Protein AF-A0A820YIZ2-F1 (afdb_monomer_lite)

Foldseek 3Di:
DDDDPVVVLVVVVVVLVVQLQQADPQLAHDDPGPVPDPAHDLVRLLVVLLVLLVCVVVVVDDHDPVSNVSSLSCLVCVLVRLVPDPCSVVDAPLVSLQSNLSSLLSCVSNLDQCQVVLVVSCVVQPPVSYDPNSVVSSVSSNCSNPD

Radius of gyration: 16.11 Å; chains: 1; bounding box: 33×34×49 Å

InterPro domains:
  IPR008930 Terpenoid cyclases/protein prenyltransferase alpha-alpha toroid [SSF48239] (12-108)
  IPR051802 Alpha-2-macroglobulin-like [PTHR40094] (4-139)

Secondary structure (DSSP, 8-state):
-PPPHHHHHHHHHHHHHHHHHH--TTS---SS-TTTSSS--HHHHHHHHHHHHHHHHHTSS---HHHHHHHHHHHHTHHHHHHTSTTGGGS-HHHHHHHHHHHHHHHHHTT---HHHHHHHHHHHHHHH--HHHHHHHHHHHHTT--

Organism: NCBI:txid392030

pLDDT: mean 93.32, std 8.99, range [37.97, 98.81]

Sequence (147 aa):
ELPDISISKTKLESDINILKGRQYPNGGFGYWSNRNDSHADPYMSVHVAHCLVVLVNKKVFDVDENMLNNALKYLENIESEINKLPYSEHWSESTRFSLMSYALYVRAKHLETVADEASQLFQRSGFDKLSLEAIGWLLVALSNGTI

Structure (mmCIF, N/CA/C/O backbone):
data_AF-A0A820YIZ2-F1
#
_entry.id   AF-A0A820YIZ2-F1
#
loop_
_atom_site.group_PDB
_atom_site.id
_atom_site.type_symbol
_atom_site.label_atom_id
_atom_site.label_alt_id
_atom_site.label_comp_id
_atom_site.label_asym_id
_atom_site.label_entity_id
_atom_site.label_seq_id
_atom_site.pdbx_PDB_ins_code
_atom_site.Cartn_x
_atom_site.Cartn_y
_atom_site.Cartn_z
_atom_site.occupancy
_atom_site.B_iso_or_equiv
_atom_site.auth_seq_id
_atom_site.auth_comp_id
_atom_site.auth_asym_id
_atom_site.auth_atom_id
_atom_site.pdbx_PDB_model_num
ATOM 1 N N . GLU A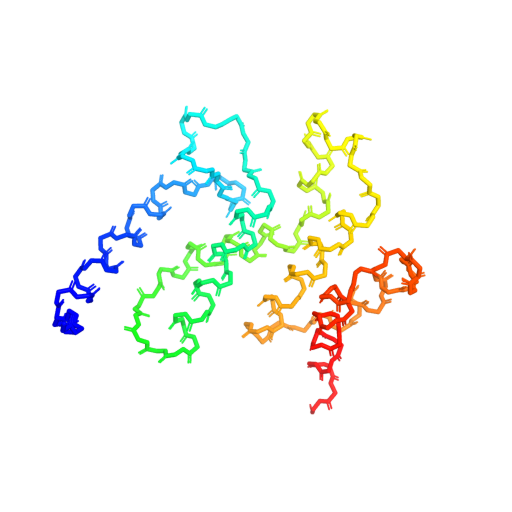 1 1 ? 6.406 -14.111 29.718 1.00 67.56 1 GLU A N 1
ATOM 2 C CA . GLU A 1 1 ? 4.930 -14.154 29.650 1.00 67.56 1 GLU A CA 1
ATOM 3 C C . GLU A 1 1 ? 4.474 -13.226 28.534 1.00 67.56 1 GLU A C 1
ATOM 5 O O . GLU A 1 1 ? 5.158 -12.236 28.287 1.00 67.56 1 GLU A O 1
ATOM 10 N N . LEU A 1 2 ? 3.408 -13.571 27.807 1.00 69.75 2 LEU A N 1
ATOM 11 C CA . LEU A 1 2 ? 2.819 -12.660 26.820 1.00 69.75 2 LEU A CA 1
ATOM 12 C C . LEU A 1 2 ? 2.088 -11.524 27.561 1.00 69.75 2 LEU A C 1
ATOM 14 O O . LEU A 1 2 ? 1.531 -11.785 28.628 1.00 69.75 2 LEU A O 1
ATOM 18 N N . PRO A 1 3 ? 2.102 -10.284 27.041 1.00 76.19 3 PRO A N 1
ATOM 19 C CA . PRO A 1 3 ? 1.414 -9.166 27.677 1.00 76.19 3 PRO A CA 1
ATOM 20 C C . PRO A 1 3 ? -0.097 -9.408 27.762 1.00 76.19 3 PRO A C 1
ATOM 22 O O . PRO A 1 3 ? -0.675 -10.115 26.934 1.00 76.19 3 PRO A O 1
ATOM 25 N N . ASP A 1 4 ? -0.733 -8.795 28.761 1.00 88.00 4 ASP A N 1
ATOM 26 C CA . ASP A 1 4 ? -2.184 -8.840 28.917 1.00 88.00 4 ASP A CA 1
ATOM 27 C C . ASP A 1 4 ? -2.895 -8.210 27.706 1.00 88.00 4 ASP A C 1
ATOM 29 O O . ASP A 1 4 ? -2.497 -7.159 27.192 1.00 88.00 4 ASP A O 1
ATOM 33 N N . ILE A 1 5 ? -3.985 -8.847 27.274 1.00 85.25 5 ILE A N 1
ATOM 34 C CA . ILE A 1 5 ? -4.751 -8.470 26.082 1.00 85.25 5 ILE A CA 1
ATOM 35 C C . ILE A 1 5 ? -5.296 -7.045 26.216 1.00 85.25 5 ILE A C 1
ATOM 37 O O . ILE A 1 5 ? -5.348 -6.321 25.220 1.00 85.25 5 ILE A O 1
ATOM 41 N N . SER A 1 6 ? -5.689 -6.624 27.425 1.00 83.38 6 SER A N 1
ATOM 42 C CA . SER A 1 6 ? -6.210 -5.270 27.642 1.00 83.38 6 SER A CA 1
ATOM 43 C C . SER A 1 6 ? -5.136 -4.205 27.385 1.00 83.38 6 SER A C 1
ATOM 45 O O . SER A 1 6 ? -5.372 -3.260 26.633 1.00 83.38 6 SER A O 1
ATOM 47 N N . ILE A 1 7 ? -3.918 -4.431 27.888 1.00 86.56 7 ILE A N 1
ATOM 48 C CA . ILE A 1 7 ? -2.758 -3.554 27.683 1.00 86.56 7 ILE A CA 1
ATOM 49 C C . ILE A 1 7 ? -2.396 -3.484 26.196 1.00 86.56 7 ILE A C 1
ATOM 51 O O . ILE A 1 7 ? -2.151 -2.397 25.667 1.00 86.56 7 ILE A O 1
ATOM 55 N N . SER A 1 8 ? -2.397 -4.622 25.493 1.00 86.88 8 SER A N 1
ATOM 56 C CA . SER A 1 8 ? -2.134 -4.652 24.049 1.00 86.88 8 SER A CA 1
ATOM 57 C C . SER A 1 8 ? -3.177 -3.876 23.241 1.00 86.88 8 SER A C 1
ATOM 59 O O . SER A 1 8 ? -2.801 -3.172 22.304 1.00 86.88 8 SER A O 1
ATOM 61 N N . LYS A 1 9 ? -4.464 -3.945 23.610 1.00 87.62 9 LYS A N 1
ATOM 62 C CA . LYS A 1 9 ? -5.532 -3.178 22.945 1.00 87.62 9 LYS A CA 1
ATOM 63 C C . LYS A 1 9 ? -5.373 -1.672 23.147 1.00 87.62 9 LYS A C 1
ATOM 65 O O . LYS A 1 9 ? -5.382 -0.936 22.167 1.00 87.62 9 LYS A O 1
ATOM 70 N N . THR A 1 10 ? -5.135 -1.220 24.377 1.00 90.62 10 THR A N 1
ATOM 71 C CA . THR A 1 10 ? -4.901 0.207 24.660 1.00 90.62 10 THR A CA 1
ATOM 72 C C . THR A 1 10 ? -3.659 0.732 23.940 1.00 90.62 10 THR A C 1
ATOM 74 O O . THR A 1 10 ? -3.645 1.858 23.439 1.00 90.62 10 THR A O 1
ATOM 77 N N . LYS A 1 11 ? -2.601 -0.083 23.842 1.00 91.94 11 LYS A N 1
ATOM 78 C CA . LYS A 1 11 ? -1.406 0.307 23.090 1.00 91.94 11 LYS A CA 1
ATOM 79 C C . LYS A 1 11 ? -1.696 0.432 21.594 1.00 91.94 11 LYS A C 1
ATOM 81 O O . LYS A 1 11 ? -1.279 1.418 20.992 1.00 91.94 11 LYS A O 1
ATOM 86 N N . LEU A 1 12 ? -2.442 -0.516 21.026 1.00 91.81 12 LEU A N 1
ATOM 87 C CA . LEU A 1 12 ? -2.875 -0.475 19.629 1.00 91.81 12 LEU A CA 1
ATOM 88 C C . LEU A 1 12 ? -3.719 0.774 19.334 1.00 91.81 12 LEU A C 1
ATOM 90 O O . LEU A 1 12 ? -3.453 1.463 18.355 1.00 91.81 12 LEU A O 1
ATOM 94 N N . GLU A 1 13 ? -4.675 1.110 20.204 1.00 92.00 13 GLU A N 1
ATOM 95 C CA . GLU A 1 13 ? -5.479 2.340 20.119 1.00 92.00 13 GLU A CA 1
ATOM 96 C C . GLU A 1 13 ? -4.606 3.595 20.069 1.00 92.00 13 GLU A C 1
ATOM 98 O O . GLU A 1 13 ? -4.789 4.472 19.221 1.00 92.00 13 GLU A O 1
ATOM 103 N N . SER A 1 14 ? -3.631 3.684 20.974 1.00 93.88 14 SER A N 1
ATOM 104 C CA . SER A 1 14 ? -2.694 4.804 21.015 1.00 93.88 14 SER A CA 1
ATOM 105 C C . SER A 1 14 ? -1.853 4.888 19.738 1.00 93.88 14 SER A C 1
ATOM 107 O O . SER A 1 14 ? -1.719 5.970 19.166 1.00 93.88 14 SER A O 1
ATOM 109 N N . ASP A 1 15 ? -1.342 3.756 19.254 1.00 94.00 15 ASP A N 1
ATOM 110 C CA . ASP A 1 15 ? -0.481 3.704 18.072 1.00 94.00 15 ASP A CA 1
ATOM 111 C C . ASP A 1 15 ? -1.234 4.037 16.784 1.00 94.00 15 ASP A C 1
ATOM 113 O O . ASP A 1 15 ? -0.712 4.776 15.949 1.00 94.00 15 ASP A O 1
ATOM 117 N N . ILE A 1 16 ? -2.481 3.580 16.641 1.00 93.88 16 ILE A N 1
ATOM 118 C CA . ILE A 1 16 ? -3.327 3.931 15.495 1.00 93.88 16 ILE A CA 1
ATOM 119 C C . ILE A 1 16 ? -3.670 5.423 15.496 1.00 93.88 16 ILE A C 1
ATOM 121 O O . ILE A 1 16 ? -3.607 6.064 14.447 1.00 93.88 16 ILE A O 1
ATOM 125 N N . ASN A 1 17 ? -3.947 6.016 16.659 1.00 93.31 17 ASN A N 1
ATOM 126 C CA . ASN A 1 17 ? -4.176 7.459 16.756 1.00 93.31 17 ASN A CA 1
ATOM 127 C C . ASN A 1 17 ? -2.925 8.274 16.386 1.00 93.31 17 ASN A C 1
ATOM 129 O O . ASN A 1 17 ? -3.024 9.291 15.695 1.00 93.31 17 ASN A O 1
ATOM 133 N N . ILE A 1 18 ? -1.737 7.814 16.792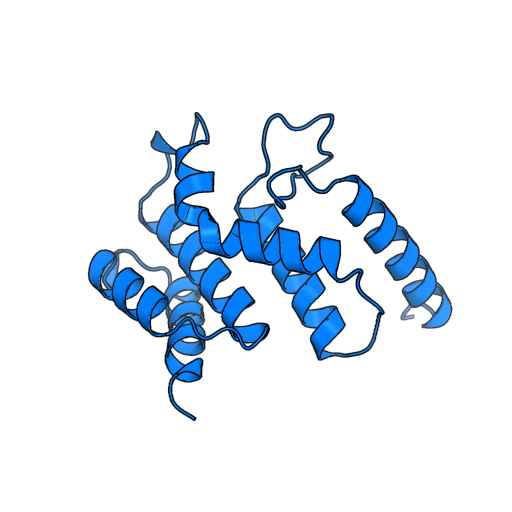 1.00 93.31 18 ILE A N 1
ATOM 134 C CA . ILE A 1 18 ? -0.464 8.425 16.388 1.00 93.31 18 ILE A CA 1
ATOM 135 C C . ILE A 1 18 ? -0.261 8.294 14.874 1.00 93.31 18 ILE A C 1
ATOM 137 O O . ILE A 1 18 ? 0.100 9.277 14.225 1.00 93.31 18 ILE A O 1
ATOM 141 N N . LEU A 1 19 ? -0.506 7.110 14.305 1.00 94.12 19 LEU A N 1
ATOM 142 C CA . LEU A 1 19 ? -0.402 6.860 12.866 1.00 94.12 19 LEU A CA 1
ATOM 143 C C . LEU A 1 19 ? -1.333 7.774 12.071 1.00 94.12 19 LEU A C 1
ATOM 145 O O . LEU A 1 19 ? -0.876 8.416 11.128 1.00 94.12 19 LEU A O 1
ATOM 149 N N . LYS A 1 20 ? -2.591 7.927 12.498 1.00 95.00 20 LYS A N 1
ATOM 150 C CA . LYS A 1 20 ? -3.552 8.842 11.868 1.00 95.00 20 LYS A CA 1
ATOM 151 C C . LYS A 1 20 ? -3.013 10.272 11.789 1.00 95.00 20 LYS A C 1
ATOM 153 O O . LYS A 1 20 ? -3.101 10.907 10.744 1.00 95.00 20 LYS A O 1
ATOM 158 N N . GLY A 1 21 ? -2.382 10.761 12.858 1.00 94.12 21 GLY A N 1
ATOM 159 C CA . GLY A 1 21 ? -1.752 12.087 12.879 1.00 94.12 21 GLY A CA 1
ATOM 160 C C . GLY A 1 21 ? -0.511 12.232 11.984 1.00 94.12 21 GLY A C 1
ATOM 161 O O . GLY A 1 21 ? -0.080 13.354 11.715 1.00 94.12 21 GLY A O 1
ATOM 162 N N . ARG A 1 22 ? 0.072 11.119 11.524 1.00 95.31 22 ARG A N 1
ATOM 163 C CA . ARG A 1 22 ? 1.268 11.080 10.666 1.00 95.31 22 ARG A CA 1
ATOM 164 C C . ARG A 1 22 ? 0.954 10.881 9.185 1.00 95.31 22 ARG A C 1
ATOM 166 O O . ARG A 1 22 ? 1.880 10.994 8.383 1.00 95.31 22 ARG A O 1
ATOM 173 N N . GLN A 1 23 ? -0.298 10.601 8.824 1.00 97.19 23 GLN A N 1
ATOM 174 C CA . GLN A 1 23 ? -0.690 10.443 7.427 1.00 97.19 23 GLN A CA 1
ATOM 175 C C . GLN A 1 23 ? -0.457 11.751 6.656 1.00 97.19 23 GLN A C 1
ATOM 177 O O . GLN A 1 23 ? -0.717 12.853 7.151 1.00 97.19 23 GLN A O 1
ATOM 182 N N . TYR A 1 24 ? 0.077 11.633 5.447 1.00 97.12 24 TYR A N 1
ATOM 183 C CA . TYR A 1 24 ? 0.266 12.760 4.543 1.00 97.12 24 TYR A CA 1
ATOM 184 C C . TYR A 1 24 ? -1.041 13.138 3.838 1.00 97.12 24 TYR A C 1
ATOM 186 O O . TYR A 1 24 ? -1.921 12.291 3.688 1.00 97.12 24 TYR A O 1
ATOM 194 N N . PRO A 1 25 ? -1.165 14.373 3.314 1.00 95.31 25 PRO A N 1
ATOM 195 C CA . PRO A 1 25 ? -2.342 14.780 2.542 1.00 95.31 25 PRO A CA 1
ATOM 196 C C . PRO A 1 25 ? -2.632 13.912 1.307 1.00 95.31 25 PRO A C 1
ATOM 198 O O . PRO A 1 25 ? -3.783 13.795 0.908 1.00 95.31 25 PRO A O 1
ATOM 201 N N . ASN A 1 26 ? -1.610 13.290 0.707 1.00 96.00 26 ASN A N 1
ATOM 202 C CA . ASN A 1 26 ? -1.770 12.341 -0.403 1.00 96.00 26 ASN A CA 1
ATOM 203 C C . ASN A 1 26 ? -2.128 10.912 0.060 1.00 96.00 26 ASN A C 1
ATOM 205 O O . ASN A 1 26 ? -2.198 10.015 -0.773 1.00 96.00 26 ASN A O 1
ATOM 209 N N . GLY A 1 27 ? -2.314 10.688 1.365 1.00 97.69 27 GLY A N 1
ATOM 210 C CA . GLY A 1 27 ? -2.694 9.405 1.962 1.00 97.69 27 GLY A CA 1
ATOM 211 C C . GLY A 1 27 ? -1.537 8.495 2.380 1.00 97.69 27 GLY A C 1
ATOM 212 O O . GLY A 1 27 ? -1.774 7.508 3.078 1.00 97.69 27 GLY A O 1
ATOM 213 N N . GLY A 1 28 ? -0.299 8.830 2.006 1.00 97.69 28 GLY A N 1
ATOM 214 C CA . GLY A 1 28 ? 0.888 8.035 2.325 1.00 97.69 28 GLY A CA 1
ATOM 215 C C . GLY A 1 28 ? 1.408 8.222 3.755 1.00 97.69 28 GLY A C 1
ATOM 216 O O . GLY A 1 28 ? 0.903 9.036 4.532 1.00 97.69 28 GLY A O 1
ATOM 217 N N . PHE A 1 29 ? 2.461 7.477 4.092 1.00 97.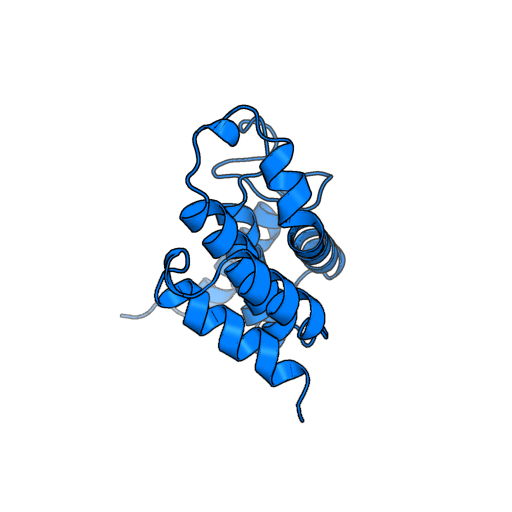81 29 PHE A N 1
ATOM 218 C CA . PHE A 1 29 ? 3.136 7.481 5.392 1.00 97.81 29 PHE A CA 1
ATOM 219 C C . PHE A 1 29 ? 4.658 7.556 5.223 1.00 97.81 29 PHE A C 1
ATOM 221 O O . PHE A 1 29 ? 5.209 7.054 4.248 1.00 97.81 29 PHE A O 1
ATOM 228 N N . GLY A 1 30 ? 5.336 8.188 6.182 1.00 95.44 30 GLY A N 1
ATOM 229 C CA . GLY A 1 30 ? 6.801 8.249 6.278 1.00 95.44 30 GLY A CA 1
ATOM 230 C C . GLY A 1 30 ? 7.331 7.424 7.454 1.00 95.44 30 GLY A C 1
ATOM 231 O O . GLY A 1 30 ? 6.559 6.776 8.163 1.00 95.44 30 GLY A O 1
ATOM 232 N N . TYR A 1 31 ? 8.642 7.471 7.692 1.00 92.69 31 TYR A N 1
ATOM 233 C CA . TYR A 1 31 ? 9.284 6.744 8.796 1.00 92.69 31 TYR A CA 1
ATOM 234 C C . TYR A 1 31 ? 9.020 7.393 10.161 1.00 92.69 31 TYR A C 1
ATOM 236 O O . TYR A 1 31 ? 8.841 6.697 11.163 1.00 92.69 31 TYR A O 1
ATOM 244 N N . TRP A 1 32 ? 8.973 8.725 10.214 1.00 89.25 32 TRP A N 1
ATOM 245 C CA . TRP A 1 32 ? 8.888 9.482 11.459 1.00 89.25 32 TRP A CA 1
ATOM 246 C C . TRP A 1 32 ? 7.589 10.269 11.554 1.00 89.25 32 TRP A C 1
ATOM 248 O O . TRP A 1 32 ? 6.770 10.003 12.434 1.00 89.25 32 TRP A O 1
ATOM 258 N N . SER A 1 33 ? 7.397 11.260 10.682 1.00 85.44 33 SER A N 1
ATOM 259 C CA . SER A 1 33 ? 6.170 12.062 10.638 1.00 85.44 33 SER A CA 1
ATOM 260 C C . SER A 1 33 ? 6.113 12.937 9.393 1.00 85.44 33 SER A C 1
ATOM 262 O O . SER A 1 33 ? 7.147 13.374 8.890 1.00 85.44 33 SER A O 1
ATOM 264 N N . ASN A 1 34 ? 4.896 13.332 9.016 1.00 81.50 34 ASN A N 1
ATOM 265 C CA . ASN A 1 34 ? 4.627 14.326 7.973 1.00 81.50 34 ASN A CA 1
ATOM 266 C C . ASN A 1 34 ? 5.200 15.736 8.228 1.00 81.50 34 ASN A C 1
ATOM 268 O O . ASN A 1 34 ? 5.047 16.613 7.382 1.00 81.50 34 ASN A O 1
ATOM 272 N N . ARG A 1 35 ? 5.854 15.968 9.376 1.00 80.06 35 ARG A N 1
ATOM 273 C CA . ARG A 1 35 ? 6.560 17.217 9.703 1.00 80.06 35 ARG A CA 1
ATOM 274 C C . ARG A 1 35 ? 8.072 17.125 9.516 1.00 80.06 35 ARG A C 1
ATOM 276 O O . ARG A 1 35 ? 8.710 18.154 9.323 1.00 80.06 35 ARG A O 1
ATOM 283 N N . ASN A 1 36 ? 8.632 15.919 9.617 1.00 79.81 36 ASN A N 1
ATOM 284 C CA . ASN A 1 36 ? 10.080 15.693 9.605 1.00 79.81 36 ASN A CA 1
ATOM 285 C C . ASN A 1 36 ? 10.547 15.100 8.277 1.00 79.81 36 ASN A C 1
ATOM 287 O O . ASN A 1 36 ? 11.647 15.396 7.821 1.00 79.81 36 ASN A O 1
ATOM 291 N N . ASP A 1 37 ? 9.712 14.263 7.673 1.00 85.56 37 ASP A N 1
ATOM 292 C CA . ASP A 1 37 ? 10.000 13.602 6.413 1.00 85.56 37 ASP A CA 1
ATOM 293 C C . ASP A 1 37 ? 9.493 14.478 5.256 1.00 85.56 37 ASP A C 1
ATOM 295 O O . ASP A 1 37 ? 8.359 14.967 5.271 1.00 85.56 37 ASP A O 1
ATOM 299 N N . SER A 1 38 ? 10.320 14.674 4.227 1.00 85.00 38 SER A N 1
ATOM 300 C CA . SER A 1 38 ? 9.966 15.537 3.088 1.00 85.00 38 SER A CA 1
ATOM 301 C C . SER A 1 38 ? 8.835 14.965 2.227 1.00 85.00 38 SER A C 1
ATOM 303 O O . SER A 1 38 ? 8.094 15.725 1.607 1.00 85.00 38 SER A O 1
ATOM 305 N N . HIS A 1 39 ? 8.687 13.638 2.194 1.00 93.06 39 HIS A N 1
ATOM 306 C CA . HIS A 1 39 ? 7.711 12.926 1.369 1.00 93.06 39 HIS A CA 1
ATOM 307 C C . HIS A 1 39 ? 7.232 11.653 2.073 1.00 93.06 39 HIS A C 1
ATOM 309 O O . HIS A 1 39 ? 7.956 11.088 2.893 1.00 93.06 39 HIS A O 1
ATOM 315 N N . ALA A 1 40 ? 6.043 11.173 1.703 1.00 96.00 40 ALA A N 1
ATOM 316 C CA . ALA A 1 40 ? 5.625 9.819 2.043 1.00 96.00 40 ALA A CA 1
ATOM 317 C C . ALA A 1 40 ? 6.569 8.796 1.390 1.00 96.00 40 ALA A C 1
ATOM 319 O O . ALA A 1 40 ? 6.897 8.917 0.208 1.00 96.00 40 ALA A O 1
ATOM 320 N N . ASP A 1 41 ? 6.978 7.789 2.155 1.00 96.75 41 ASP A N 1
ATOM 321 C CA . ASP A 1 41 ? 7.796 6.685 1.669 1.00 96.75 41 ASP A CA 1
ATOM 322 C C . ASP A 1 41 ? 6.873 5.576 1.120 1.00 96.75 41 ASP A C 1
ATOM 324 O O . ASP A 1 41 ? 5.962 5.130 1.829 1.00 96.75 41 ASP A O 1
ATOM 328 N N . PRO A 1 42 ? 7.058 5.117 -0.131 1.00 97.62 42 PRO A N 1
ATOM 329 C CA . PRO A 1 42 ? 6.180 4.119 -0.735 1.00 97.62 42 PRO A CA 1
ATOM 330 C C . PRO A 1 42 ? 6.149 2.796 0.029 1.00 97.62 42 PRO A C 1
ATOM 332 O O . PRO A 1 42 ? 5.083 2.199 0.173 1.00 97.62 42 PRO A O 1
ATOM 335 N N . TYR A 1 43 ? 7.290 2.343 0.554 1.00 97.06 43 TYR A N 1
ATOM 336 C CA . TYR A 1 43 ? 7.356 1.087 1.295 1.00 97.06 43 TYR A CA 1
ATOM 337 C C . TYR A 1 43 ? 6.606 1.201 2.628 1.00 97.06 43 TYR A C 1
ATOM 339 O O . TYR A 1 43 ? 5.775 0.343 2.936 1.00 97.06 43 TYR A O 1
ATOM 347 N N . MET A 1 44 ? 6.813 2.288 3.378 1.00 97.38 44 MET A N 1
ATOM 348 C CA . MET A 1 44 ? 6.040 2.568 4.594 1.00 97.38 44 MET A CA 1
ATOM 349 C C . MET A 1 44 ? 4.555 2.719 4.329 1.00 97.38 44 MET A C 1
ATOM 351 O O . MET A 1 44 ? 3.749 2.162 5.070 1.00 97.38 44 MET A O 1
ATOM 355 N N . SER A 1 45 ? 4.181 3.393 3.249 1.00 98.38 45 SER A N 1
ATOM 356 C CA . SER A 1 45 ? 2.778 3.578 2.889 1.00 98.38 45 SER A CA 1
ATOM 357 C C . SER A 1 45 ? 2.078 2.243 2.619 1.00 98.38 45 SER A C 1
ATOM 359 O O . SER A 1 45 ? 1.020 1.982 3.192 1.00 98.38 45 SER A O 1
ATOM 361 N N . VAL A 1 46 ? 2.693 1.355 1.825 1.00 98.56 46 VAL A N 1
ATOM 362 C CA . VAL A 1 46 ? 2.147 0.012 1.556 1.00 98.56 46 VAL A CA 1
ATOM 363 C C . VAL A 1 46 ? 2.101 -0.832 2.825 1.00 98.56 46 VAL A C 1
ATOM 365 O O . VAL A 1 46 ? 1.102 -1.503 3.086 1.00 98.56 46 VAL A O 1
ATOM 368 N N . HIS A 1 47 ? 3.152 -0.783 3.645 1.00 98.12 47 HIS A N 1
ATOM 369 C CA . HIS A 1 47 ? 3.221 -1.571 4.871 1.00 98.12 47 HIS A CA 1
ATOM 370 C C . HIS A 1 47 ? 2.162 -1.141 5.898 1.00 98.12 47 HIS A C 1
ATOM 372 O O . HIS A 1 47 ? 1.466 -1.989 6.455 1.00 98.12 47 HIS A O 1
ATOM 378 N N . VAL A 1 48 ? 1.987 0.167 6.113 1.00 98.06 48 VAL A N 1
ATOM 379 C CA . VAL A 1 48 ? 0.946 0.697 7.005 1.00 98.06 48 VAL A CA 1
ATOM 380 C C . VAL A 1 48 ? -0.440 0.334 6.479 1.00 98.06 48 VAL A C 1
ATOM 382 O O . VAL A 1 48 ? -1.245 -0.202 7.238 1.00 98.06 48 VAL A O 1
ATOM 385 N N . ALA A 1 49 ? -0.706 0.537 5.185 1.00 98.56 49 ALA A N 1
ATOM 386 C CA . ALA A 1 49 ? -1.979 0.157 4.575 1.00 98.56 49 ALA A CA 1
ATOM 387 C C . ALA A 1 49 ? -2.285 -1.340 4.759 1.00 98.56 49 ALA A C 1
ATOM 389 O O . ALA A 1 49 ? -3.400 -1.696 5.141 1.00 98.56 49 ALA A O 1
ATOM 390 N N . HIS A 1 50 ? -1.293 -2.221 4.583 1.00 98.50 50 HIS A N 1
ATOM 391 C CA . HIS A 1 50 ? -1.460 -3.654 4.829 1.00 98.50 50 HIS A CA 1
ATOM 392 C C . HIS A 1 50 ? -1.881 -3.938 6.276 1.00 98.50 50 HIS A C 1
ATOM 394 O O . HIS A 1 50 ? -2.835 -4.683 6.504 1.00 98.50 50 HIS A O 1
ATOM 400 N N . CYS A 1 51 ? -1.219 -3.318 7.256 1.00 97.31 51 CYS A N 1
ATOM 401 C CA . CYS A 1 51 ? -1.583 -3.458 8.665 1.00 97.31 51 CYS A CA 1
ATOM 402 C C . CYS A 1 51 ? -3.025 -3.000 8.933 1.00 97.31 51 CYS A C 1
ATOM 404 O O . CYS A 1 51 ? -3.771 -3.716 9.600 1.00 97.31 51 CYS A O 1
ATOM 406 N N . LEU A 1 52 ? -3.447 -1.859 8.375 1.00 97.56 52 LEU A N 1
ATOM 407 C CA . LEU A 1 52 ? -4.822 -1.361 8.511 1.00 97.56 52 LEU A CA 1
ATOM 408 C C . LEU A 1 52 ? -5.846 -2.342 7.918 1.00 97.56 52 LEU A C 1
ATOM 410 O O . LEU A 1 52 ? -6.831 -2.678 8.576 1.00 97.56 52 LEU A O 1
ATOM 414 N N . VAL A 1 53 ? -5.580 -2.874 6.722 1.00 97.62 53 VAL A N 1
ATOM 415 C CA . VAL A 1 53 ? -6.430 -3.888 6.073 1.00 97.62 53 VAL A CA 1
ATOM 416 C C . VAL A 1 53 ? -6.519 -5.164 6.914 1.00 97.62 53 VAL A C 1
ATOM 418 O O . VAL A 1 53 ? -7.595 -5.751 7.043 1.00 97.62 53 VAL A O 1
ATOM 421 N N . VAL A 1 54 ? -5.418 -5.603 7.531 1.00 96.38 54 VAL A N 1
ATOM 422 C CA . VAL A 1 54 ? -5.428 -6.757 8.444 1.00 96.38 54 VAL A CA 1
ATOM 423 C C . VAL A 1 54 ? -6.311 -6.490 9.663 1.00 96.38 54 VAL A C 1
ATOM 425 O O . VAL A 1 54 ? -7.102 -7.363 10.022 1.00 96.38 54 VAL A O 1
ATOM 428 N N . LEU A 1 55 ? -6.220 -5.308 10.279 1.00 94.88 55 LEU A N 1
ATOM 429 C CA . LEU A 1 55 ? -7.040 -4.946 11.440 1.00 94.88 55 LEU A CA 1
ATOM 430 C C . LEU A 1 55 ? -8.539 -4.971 11.113 1.00 94.88 55 LEU A C 1
ATOM 432 O O . LEU A 1 55 ? -9.303 -5.604 11.849 1.00 94.88 55 LEU A O 1
ATOM 436 N N . VAL A 1 56 ? -8.932 -4.380 9.979 1.00 95.12 56 VAL A N 1
ATOM 437 C CA . VAL A 1 56 ? -10.320 -4.399 9.485 1.00 95.12 56 VAL A CA 1
ATOM 438 C C . VAL A 1 56 ? -10.791 -5.828 9.224 1.00 95.12 56 VAL A C 1
ATOM 440 O O . VAL A 1 56 ? -11.817 -6.255 9.754 1.00 95.12 56 VAL A O 1
ATOM 443 N N . ASN A 1 57 ? -10.010 -6.617 8.485 1.00 93.94 57 ASN A N 1
ATOM 444 C CA . ASN A 1 57 ? -10.374 -7.993 8.141 1.00 93.94 57 ASN A CA 1
ATOM 445 C C . ASN A 1 57 ? -10.507 -8.903 9.367 1.00 93.94 57 ASN A C 1
ATOM 447 O O . ASN A 1 57 ? -11.322 -9.827 9.381 1.00 93.94 57 ASN A O 1
ATOM 451 N N . LYS A 1 58 ? -9.698 -8.665 10.403 1.00 93.19 58 LYS A N 1
ATOM 452 C CA . LYS A 1 58 ? -9.758 -9.421 11.656 1.00 93.19 58 LYS A CA 1
ATOM 453 C C . LYS A 1 58 ? -10.857 -8.929 12.597 1.00 93.19 58 LYS A C 1
ATOM 455 O O . LYS A 1 58 ? -11.159 -9.647 13.546 1.00 93.19 58 LYS A O 1
ATOM 460 N N . LYS A 1 59 ? -11.462 -7.762 12.340 1.00 90.56 59 LYS A N 1
ATOM 461 C CA . LYS A 1 59 ? -12.496 -7.141 13.190 1.00 90.56 59 LYS A CA 1
ATOM 462 C C . LYS A 1 59 ? -12.049 -7.003 14.651 1.00 90.56 59 LYS A C 1
ATOM 464 O O . LYS A 1 59 ? -12.838 -7.168 15.577 1.00 90.56 59 LYS A O 1
ATOM 469 N N . VAL A 1 60 ? -10.753 -6.764 14.854 1.00 84.56 60 VAL A N 1
ATOM 470 C CA . VAL A 1 60 ? -10.130 -6.656 16.187 1.00 84.56 60 VAL A CA 1
ATOM 471 C C . VAL A 1 60 ? -10.008 -5.213 16.663 1.00 84.56 60 VAL A C 1
ATOM 473 O O . VAL A 1 60 ? -9.764 -4.990 17.848 1.00 84.56 60 VAL A O 1
ATOM 476 N N . PHE A 1 61 ? -10.153 -4.256 15.746 1.00 87.00 61 PHE A N 1
ATOM 477 C CA . PHE A 1 61 ? -10.006 -2.833 15.996 1.00 87.00 61 PHE A CA 1
ATOM 478 C C . PHE A 1 61 ? -10.877 -2.025 15.029 1.00 87.00 61 PHE A C 1
ATOM 480 O O . PHE A 1 61 ? -10.995 -2.407 13.864 1.00 87.00 61 PHE A O 1
ATOM 487 N N . ASP A 1 62 ? -11.458 -0.925 15.509 1.00 89.75 62 ASP A N 1
ATOM 488 C CA . ASP A 1 62 ? -12.231 0.004 14.683 1.00 89.75 62 ASP A CA 1
ATOM 489 C C . ASP A 1 62 ? -11.279 1.007 14.022 1.00 89.75 62 ASP A C 1
ATOM 491 O O . ASP A 1 62 ? -10.790 1.952 14.644 1.00 89.75 62 ASP A O 1
ATOM 495 N N . VAL A 1 63 ? -10.911 0.724 12.774 1.00 93.69 63 VAL A N 1
ATOM 496 C CA . VAL A 1 63 ? -9.997 1.569 12.004 1.00 93.69 63 VAL A CA 1
ATOM 497 C C . VAL A 1 63 ? -10.784 2.732 11.415 1.00 93.69 63 VAL A C 1
ATOM 499 O O . VAL A 1 63 ? -11.798 2.524 10.761 1.00 93.69 63 VAL A O 1
ATOM 502 N N . ASP A 1 64 ? -10.269 3.949 11.580 1.00 96.12 64 ASP A N 1
ATOM 503 C CA . ASP A 1 64 ? -10.833 5.136 10.940 1.00 96.12 64 ASP A CA 1
ATOM 504 C C . ASP A 1 64 ? -10.920 4.958 9.413 1.00 96.12 64 ASP A C 1
ATOM 506 O O . ASP A 1 64 ? -9.899 4.835 8.729 1.00 96.12 64 ASP A O 1
ATOM 510 N N . GLU A 1 65 ? -12.147 4.958 8.886 1.00 95.88 65 GLU A N 1
ATOM 511 C CA . GLU A 1 65 ? -12.411 4.686 7.468 1.00 95.88 65 GLU A CA 1
ATOM 512 C C . GLU A 1 65 ? -11.734 5.704 6.546 1.00 95.88 65 GLU A C 1
ATOM 514 O O . GLU A 1 65 ? -11.210 5.331 5.500 1.00 95.88 65 GLU A O 1
ATOM 519 N N . ASN A 1 66 ? -11.673 6.982 6.936 1.00 97.38 66 ASN A N 1
ATOM 520 C CA . ASN A 1 66 ? -11.021 8.009 6.122 1.00 97.38 66 ASN A CA 1
ATOM 521 C C . ASN A 1 66 ? -9.516 7.757 6.009 1.00 97.38 66 ASN A C 1
ATOM 523 O O . ASN A 1 66 ? -8.956 7.852 4.919 1.00 97.38 66 ASN A O 1
ATOM 527 N N . MET A 1 67 ? -8.859 7.401 7.116 1.00 97.62 67 MET A N 1
ATOM 528 C CA . MET A 1 67 ? -7.441 7.051 7.115 1.00 97.62 67 MET A CA 1
ATOM 529 C C . MET A 1 67 ? -7.167 5.858 6.194 1.00 97.62 67 MET A C 1
ATOM 531 O O . MET A 1 67 ? -6.232 5.915 5.390 1.00 97.62 67 MET A O 1
ATOM 535 N N . LEU A 1 68 ? -7.982 4.801 6.284 1.00 98.31 68 LEU A N 1
ATOM 536 C CA . LEU A 1 68 ? -7.847 3.623 5.428 1.00 98.31 68 LEU A CA 1
ATOM 537 C C . LEU A 1 68 ? -8.085 3.966 3.953 1.00 98.31 68 LEU A C 1
ATOM 539 O O . LEU A 1 68 ? -7.240 3.651 3.119 1.00 98.31 68 LEU A O 1
ATOM 543 N N . ASN A 1 69 ? -9.179 4.657 3.635 1.00 98.44 69 ASN A N 1
ATOM 544 C CA . ASN A 1 69 ? -9.522 5.035 2.264 1.00 98.44 69 ASN A CA 1
ATOM 545 C C . ASN A 1 69 ? -8.439 5.915 1.629 1.00 98.44 69 ASN A C 1
ATOM 547 O O . ASN A 1 69 ? -8.061 5.702 0.479 1.00 98.44 69 ASN A O 1
ATOM 551 N N . ASN A 1 70 ? -7.872 6.857 2.386 1.00 98.56 70 ASN A N 1
ATOM 552 C CA . ASN A 1 70 ? -6.754 7.674 1.918 1.00 98.56 70 ASN A CA 1
ATOM 553 C C . ASN A 1 70 ? -5.498 6.831 1.660 1.00 98.56 70 ASN A C 1
ATOM 555 O O . ASN A 1 70 ? -4.812 7.040 0.660 1.00 98.56 70 ASN A O 1
ATOM 559 N N . ALA A 1 71 ? -5.203 5.857 2.527 1.00 98.69 71 ALA A N 1
ATOM 560 C CA . ALA A 1 71 ? -4.070 4.956 2.337 1.00 98.69 71 ALA A CA 1
ATOM 561 C C . ALA A 1 71 ? -4.249 4.092 1.078 1.00 98.69 71 ALA A C 1
ATOM 563 O O . ALA A 1 71 ? -3.331 3.988 0.270 1.00 98.69 71 ALA A O 1
ATOM 564 N N . LEU A 1 72 ? -5.444 3.534 0.863 1.00 98.69 72 LEU A N 1
ATOM 565 C CA .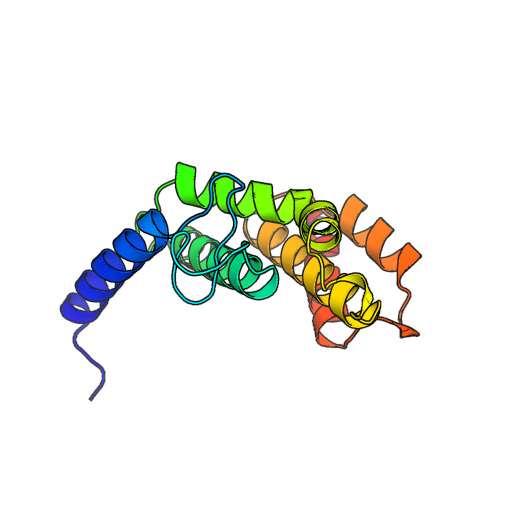 LEU A 1 72 ? -5.777 2.774 -0.345 1.00 98.69 72 LEU A CA 1
ATOM 566 C C . LEU A 1 72 ? -5.708 3.651 -1.600 1.00 98.69 72 LEU A C 1
ATOM 568 O O . LEU A 1 72 ? -5.166 3.217 -2.616 1.00 98.69 72 LEU A O 1
ATOM 572 N N . LYS A 1 73 ? -6.136 4.917 -1.515 1.00 98.69 73 LYS A N 1
ATOM 573 C CA . LYS A 1 73 ? -6.002 5.872 -2.622 1.00 98.69 73 LYS A CA 1
ATOM 574 C C . LYS A 1 73 ? -4.542 6.171 -2.962 1.00 98.69 73 LYS A C 1
ATOM 576 O O . LYS A 1 73 ? -4.210 6.305 -4.140 1.00 98.69 73 LYS A O 1
ATOM 581 N N . TYR A 1 74 ? -3.657 6.244 -1.967 1.00 98.69 74 TYR A N 1
ATOM 582 C CA . TYR A 1 74 ? -2.215 6.330 -2.210 1.00 98.69 74 TYR A CA 1
ATOM 583 C C . TYR A 1 74 ? -1.707 5.082 -2.951 1.00 98.69 74 TYR A C 1
ATOM 585 O O . TYR A 1 74 ? -0.953 5.212 -3.912 1.00 98.69 74 TYR A O 1
ATOM 593 N N . LEU A 1 75 ? -2.154 3.881 -2.554 1.00 98.81 75 LEU A N 1
ATOM 594 C CA . LEU A 1 75 ? -1.772 2.619 -3.204 1.00 98.81 75 LEU A CA 1
ATOM 595 C C . LEU A 1 75 ? -2.253 2.508 -4.651 1.00 98.81 75 LEU A C 1
ATOM 597 O O . LEU A 1 75 ? -1.495 2.054 -5.503 1.00 98.81 75 LEU A O 1
ATOM 601 N N . GLU A 1 76 ? -3.475 2.948 -4.941 1.00 98.62 76 GLU A N 1
ATOM 602 C CA . GLU A 1 76 ? -4.001 3.040 -6.309 1.00 98.62 76 GLU A CA 1
ATOM 603 C C . GLU A 1 76 ? -3.107 3.929 -7.191 1.00 98.62 76 GLU A C 1
ATOM 605 O O . GLU A 1 76 ? -2.870 3.629 -8.356 1.00 98.62 76 GLU A O 1
ATOM 610 N N . ASN A 1 77 ? -2.540 4.996 -6.620 1.00 98.38 77 ASN A N 1
ATOM 611 C CA . ASN A 1 77 ? -1.693 5.952 -7.335 1.00 98.38 77 ASN A CA 1
ATOM 612 C C . ASN A 1 77 ? -0.186 5.697 -7.165 1.00 98.38 77 ASN A C 1
ATOM 614 O O . ASN A 1 77 ? 0.618 6.555 -7.541 1.00 98.38 77 ASN A O 1
ATOM 618 N N . ILE A 1 78 ? 0.221 4.546 -6.616 1.00 98.38 78 ILE A N 1
ATOM 619 C CA . ILE A 1 78 ? 1.588 4.341 -6.118 1.00 98.38 78 ILE A CA 1
ATOM 620 C C . ILE A 1 78 ? 2.666 4.545 -7.185 1.00 98.38 78 ILE A C 1
ATOM 622 O O . ILE A 1 78 ? 3.726 5.082 -6.883 1.00 98.38 78 ILE A O 1
ATOM 626 N N . GLU A 1 79 ? 2.408 4.179 -8.442 1.00 98.12 79 GLU A N 1
ATOM 627 C CA . GLU A 1 79 ? 3.363 4.399 -9.533 1.00 98.12 79 GLU A CA 1
ATOM 628 C C . GLU A 1 79 ? 3.633 5.897 -9.745 1.00 98.12 79 GLU A C 1
ATOM 630 O O . GLU A 1 79 ? 4.786 6.326 -9.830 1.00 98.12 79 GLU A O 1
ATOM 635 N N . SER A 1 80 ? 2.575 6.711 -9.755 1.00 98.06 80 SER A N 1
ATOM 636 C CA . SER A 1 80 ? 2.682 8.170 -9.826 1.00 98.06 80 SER A CA 1
ATOM 637 C C . SER A 1 80 ? 3.367 8.737 -8.579 1.00 98.06 80 SER A C 1
ATOM 639 O O . SER A 1 80 ? 4.219 9.615 -8.700 1.00 98.06 80 SER A O 1
ATOM 641 N N . GLU A 1 81 ? 3.043 8.232 -7.386 1.00 97.94 81 GLU A N 1
ATOM 642 C CA . GLU A 1 81 ? 3.673 8.686 -6.140 1.00 97.94 81 GLU A CA 1
ATOM 643 C C . GLU A 1 81 ? 5.174 8.371 -6.099 1.00 97.94 81 GLU A C 1
ATOM 645 O O . GLU A 1 81 ? 5.960 9.236 -5.721 1.00 97.94 81 GLU A O 1
ATOM 650 N N . ILE A 1 82 ? 5.595 7.195 -6.578 1.00 97.62 82 ILE A N 1
ATOM 651 C CA . ILE A 1 82 ? 7.013 6.844 -6.737 1.00 97.62 82 ILE A CA 1
ATOM 652 C C . ILE A 1 82 ? 7.695 7.815 -7.706 1.00 97.62 82 ILE A C 1
ATOM 654 O O . ILE A 1 82 ? 8.764 8.335 -7.397 1.00 97.62 82 ILE A O 1
ATOM 658 N N . ASN A 1 83 ? 7.080 8.096 -8.858 1.00 96.62 83 ASN A N 1
ATOM 659 C CA . ASN A 1 83 ? 7.664 8.962 -9.888 1.00 96.62 83 ASN A CA 1
ATOM 660 C C . ASN A 1 83 ? 7.843 10.423 -9.444 1.00 96.62 83 ASN A C 1
ATOM 662 O O . ASN A 1 83 ? 8.683 11.125 -10.000 1.00 96.62 83 ASN A O 1
ATOM 666 N N . LYS A 1 84 ? 7.084 10.886 -8.444 1.00 95.56 84 LYS A N 1
ATOM 667 C CA . LYS A 1 84 ? 7.240 12.228 -7.858 1.00 95.56 84 LYS A CA 1
ATOM 668 C C . LYS A 1 84 ? 8.453 12.341 -6.931 1.00 95.56 84 LYS A C 1
ATOM 670 O O . LYS A 1 84 ? 8.844 13.457 -6.594 1.00 95.56 84 LYS A O 1
ATOM 675 N N . LEU A 1 85 ? 9.032 11.223 -6.485 1.00 95.38 85 LEU A N 1
ATOM 676 C CA . LEU A 1 85 ? 10.155 11.244 -5.552 1.00 95.38 85 LEU A CA 1
ATOM 677 C C . LEU A 1 85 ? 11.459 11.591 -6.282 1.00 95.38 85 LEU A C 1
ATOM 679 O O . LEU A 1 85 ? 11.792 10.926 -7.270 1.00 95.38 85 LEU A O 1
ATOM 683 N N . PRO A 1 86 ? 12.249 12.548 -5.759 1.00 93.06 86 PRO A N 1
ATOM 684 C CA . PRO A 1 86 ? 13.440 13.062 -6.439 1.00 93.06 86 PRO A CA 1
ATOM 685 C C . PRO A 1 86 ? 14.549 12.015 -6.596 1.00 93.06 86 PRO A C 1
ATOM 687 O O . PRO A 1 86 ? 15.382 12.130 -7.480 1.00 93.06 86 PRO A O 1
ATOM 690 N N . TYR A 1 87 ? 14.558 10.984 -5.750 1.00 91.12 87 TYR A N 1
ATOM 691 C CA . TYR A 1 87 ? 15.561 9.916 -5.749 1.00 91.12 87 TYR A CA 1
ATOM 692 C C . TYR A 1 87 ? 15.093 8.636 -6.456 1.00 91.12 87 TYR A C 1
ATOM 694 O O . TYR A 1 87 ? 15.846 7.664 -6.531 1.00 91.12 87 TYR A O 1
ATOM 702 N N . SER A 1 88 ? 13.850 8.594 -6.951 1.00 93.62 88 SER A N 1
ATOM 703 C CA . SER A 1 88 ? 13.295 7.371 -7.543 1.00 93.62 88 SER A CA 1
ATOM 704 C C . SER A 1 88 ? 13.987 6.982 -8.849 1.00 93.62 88 SER A C 1
ATOM 706 O O . SER A 1 88 ? 13.957 5.813 -9.234 1.00 93.62 88 SER A O 1
ATOM 708 N N . GLU A 1 89 ? 14.627 7.924 -9.542 1.00 92.62 89 GLU A N 1
ATOM 709 C CA . GLU A 1 89 ? 15.380 7.673 -10.778 1.00 92.62 89 GLU A CA 1
ATOM 710 C C . GLU A 1 89 ? 16.538 6.679 -10.597 1.00 92.62 89 GLU A C 1
ATOM 712 O O . GLU A 1 89 ? 16.931 6.010 -11.549 1.00 92.62 89 GLU A O 1
ATOM 717 N N . HIS A 1 90 ? 17.043 6.519 -9.371 1.00 94.12 90 HIS A N 1
ATOM 718 C CA . HIS A 1 90 ? 18.105 5.563 -9.049 1.00 94.12 90 HIS A CA 1
ATOM 719 C C . HIS A 1 90 ? 17.576 4.177 -8.658 1.00 94.12 90 HIS A C 1
ATOM 721 O O . HIS A 1 90 ? 18.359 3.271 -8.370 1.00 94.12 90 HIS A O 1
ATOM 727 N N . TRP A 1 91 ? 16.256 3.998 -8.593 1.00 95.75 91 TRP A N 1
ATOM 728 C CA . TRP A 1 91 ? 15.660 2.720 -8.228 1.00 95.75 91 TRP A CA 1
ATOM 729 C C . TRP A 1 91 ? 15.630 1.775 -9.417 1.00 95.75 91 TRP A C 1
ATOM 731 O O . TRP A 1 91 ? 15.240 2.152 -10.522 1.00 95.75 91 TRP A O 1
ATOM 741 N N . SER A 1 92 ? 15.960 0.510 -9.161 1.00 95.25 92 SER A N 1
ATOM 742 C CA . SER A 1 92 ? 15.773 -0.540 -10.156 1.00 95.25 92 SER A CA 1
ATOM 743 C C . SER A 1 92 ? 14.292 -0.697 -10.519 1.00 95.25 92 SER A C 1
ATOM 745 O O . SER A 1 92 ? 13.401 -0.476 -9.690 1.00 95.25 92 SER A O 1
ATOM 747 N N . GLU A 1 93 ? 14.019 -1.149 -11.743 1.00 94.94 93 GLU A N 1
ATOM 748 C CA . GLU A 1 93 ? 12.661 -1.528 -12.151 1.00 94.94 93 GLU A CA 1
ATOM 749 C C . GLU A 1 93 ? 12.078 -2.595 -11.216 1.00 94.94 93 GLU A C 1
ATOM 751 O O . GLU A 1 93 ? 10.915 -2.509 -10.838 1.00 94.94 93 GLU A O 1
ATOM 756 N N . SER A 1 94 ? 12.902 -3.547 -10.764 1.00 95.38 94 SER A N 1
ATOM 757 C CA . SER A 1 94 ? 12.471 -4.606 -9.848 1.00 95.38 94 SER A CA 1
ATOM 758 C C . SER A 1 94 ? 11.963 -4.059 -8.511 1.00 95.38 94 SER A C 1
ATOM 760 O O . SER A 1 94 ? 10.919 -4.489 -8.018 1.00 95.38 94 SER A O 1
ATOM 762 N N . THR A 1 95 ? 12.629 -3.044 -7.950 1.00 96.00 95 THR A N 1
ATOM 763 C CA . THR A 1 95 ? 12.173 -2.351 -6.734 1.00 96.00 95 THR A CA 1
ATOM 764 C C . THR A 1 95 ? 10.809 -1.697 -6.951 1.00 96.00 95 THR A C 1
ATOM 766 O O . THR A 1 95 ? 9.903 -1.858 -6.133 1.00 96.00 95 THR A O 1
ATOM 769 N N . ARG A 1 96 ? 10.644 -0.992 -8.076 1.00 97.38 96 ARG A N 1
ATOM 770 C CA . ARG A 1 96 ? 9.391 -0.311 -8.432 1.00 97.38 96 ARG A CA 1
ATOM 771 C C . ARG A 1 96 ? 8.252 -1.316 -8.616 1.00 97.38 96 ARG A C 1
ATOM 773 O O . ARG A 1 96 ? 7.198 -1.164 -8.003 1.00 97.38 96 ARG A O 1
ATOM 780 N N . PHE A 1 97 ? 8.487 -2.386 -9.375 1.00 97.62 97 PHE A N 1
ATOM 781 C CA . PHE A 1 97 ? 7.500 -3.442 -9.593 1.00 97.62 97 PHE A CA 1
ATOM 782 C C . PHE A 1 97 ? 7.152 -4.202 -8.317 1.00 97.62 97 PHE A C 1
ATOM 784 O O . PHE A 1 97 ? 5.991 -4.559 -8.137 1.00 97.62 97 PHE A O 1
ATOM 791 N N . SER A 1 98 ? 8.102 -4.395 -7.401 1.00 97.44 98 SER A N 1
ATOM 792 C CA . SER A 1 98 ? 7.831 -5.021 -6.102 1.00 97.44 98 SER A CA 1
ATOM 793 C C . SER A 1 98 ? 6.876 -4.176 -5.258 1.00 97.44 98 SER A C 1
ATOM 795 O O . SER A 1 98 ? 5.912 -4.707 -4.712 1.00 97.44 98 SER A O 1
ATOM 797 N N . LEU A 1 99 ? 7.079 -2.854 -5.208 1.00 98.25 99 LEU A N 1
ATOM 798 C CA . LEU A 1 99 ? 6.181 -1.936 -4.497 1.00 98.25 99 LEU A CA 1
ATOM 799 C C . LEU A 1 99 ? 4.780 -1.906 -5.114 1.00 98.25 99 LEU A C 1
ATOM 801 O O . LEU A 1 99 ? 3.790 -1.998 -4.391 1.00 98.25 99 LEU A O 1
ATOM 805 N N . MET A 1 100 ? 4.692 -1.830 -6.444 1.00 98.56 100 MET A N 1
ATOM 806 C CA . MET A 1 100 ? 3.410 -1.852 -7.155 1.00 98.56 100 MET A CA 1
ATOM 807 C C . MET A 1 100 ? 2.673 -3.186 -6.958 1.00 98.56 100 MET A C 1
ATOM 809 O O . MET A 1 100 ? 1.477 -3.198 -6.681 1.00 98.56 100 MET A O 1
ATOM 813 N N . SER A 1 101 ? 3.391 -4.311 -7.021 1.00 98.50 101 SER A N 1
ATOM 814 C CA . SER A 1 101 ? 2.828 -5.645 -6.769 1.00 98.50 101 SER A CA 1
ATOM 815 C C . SER A 1 101 ? 2.299 -5.761 -5.341 1.00 98.50 101 SER A C 1
ATOM 817 O O . SER A 1 101 ? 1.203 -6.276 -5.124 1.00 98.50 101 SER A O 1
ATOM 819 N N . TYR A 1 102 ? 3.042 -5.234 -4.363 1.00 98.69 102 TYR A N 1
ATOM 820 C CA . TYR A 1 102 ? 2.608 -5.235 -2.971 1.00 98.69 102 TYR A CA 1
ATOM 821 C C . TYR A 1 102 ? 1.362 -4.360 -2.764 1.00 98.69 102 TYR A C 1
ATOM 823 O O . TYR A 1 102 ? 0.424 -4.777 -2.087 1.00 98.69 102 TYR A O 1
ATOM 831 N N . ALA A 1 103 ? 1.303 -3.185 -3.396 1.00 98.81 103 ALA A N 1
ATOM 832 C CA . ALA A 1 103 ? 0.133 -2.310 -3.356 1.00 98.81 103 ALA A CA 1
ATOM 833 C C . ALA A 1 103 ? -1.130 -3.002 -3.898 1.00 98.81 103 ALA A C 1
ATOM 835 O O . ALA A 1 103 ? -2.172 -2.981 -3.240 1.00 98.81 103 ALA A O 1
ATOM 836 N N . LEU A 1 104 ? -1.021 -3.678 -5.047 1.00 98.62 104 LEU A N 1
ATOM 837 C CA . LEU A 1 104 ? -2.115 -4.459 -5.633 1.00 98.62 104 LEU A CA 1
ATOM 838 C C . LEU A 1 104 ? -2.556 -5.597 -4.711 1.00 98.62 104 LEU A C 1
ATOM 840 O O . LEU A 1 104 ? -3.750 -5.784 -4.499 1.00 98.62 104 LEU A O 1
ATOM 844 N N . TYR A 1 105 ? -1.609 -6.315 -4.102 1.00 98.56 105 TYR A N 1
ATOM 845 C CA . TYR A 1 105 ? -1.925 -7.334 -3.103 1.00 98.56 105 TYR A CA 1
ATOM 846 C C . TYR A 1 105 ? -2.714 -6.754 -1.922 1.00 98.56 105 TYR A C 1
ATOM 848 O O . TYR A 1 105 ? -3.726 -7.326 -1.528 1.00 98.56 105 TYR A O 1
ATOM 856 N N . VAL A 1 106 ? -2.300 -5.614 -1.361 1.00 98.62 106 VAL A N 1
ATOM 857 C CA . VAL A 1 106 ? -3.002 -4.997 -0.222 1.00 98.62 106 VAL A CA 1
ATOM 858 C C . VAL A 1 106 ? -4.422 -4.575 -0.603 1.00 98.62 106 VAL A C 1
ATOM 860 O O . VAL A 1 106 ? -5.358 -4.874 0.141 1.00 98.62 106 VAL A O 1
ATOM 863 N N . ARG A 1 107 ? -4.601 -3.953 -1.774 1.00 98.44 107 ARG A N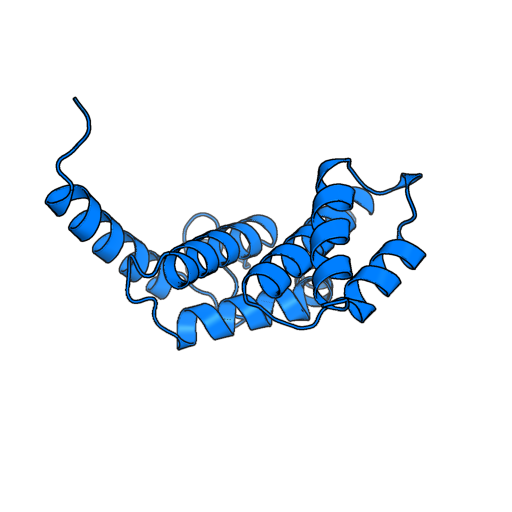 1
ATOM 864 C CA . ARG A 1 107 ? -5.922 -3.580 -2.310 1.00 98.44 107 ARG A CA 1
ATOM 865 C C . ARG A 1 107 ? -6.802 -4.815 -2.543 1.00 98.44 107 ARG A C 1
ATOM 867 O O . ARG A 1 107 ? -7.945 -4.852 -2.093 1.00 98.44 107 ARG A O 1
ATOM 874 N N . ALA A 1 108 ? -6.246 -5.891 -3.102 1.00 97.75 108 ALA A N 1
ATOM 875 C CA . ALA A 1 108 ? -6.930 -7.179 -3.240 1.00 97.75 108 ALA A CA 1
ATOM 876 C C . ALA A 1 108 ? -7.344 -7.776 -1.878 1.00 97.75 108 ALA A C 1
ATOM 878 O O . ALA A 1 108 ? -8.457 -8.277 -1.709 1.00 97.75 108 ALA A O 1
ATOM 879 N N . LYS A 1 109 ? -6.492 -7.683 -0.850 1.00 97.12 109 LYS A N 1
ATOM 880 C CA . LYS A 1 109 ? -6.836 -8.108 0.520 1.00 97.12 109 LYS A CA 1
ATOM 881 C C . LYS A 1 109 ? -7.961 -7.278 1.142 1.00 97.12 109 LYS A C 1
ATOM 883 O O . LYS A 1 109 ? -8.581 -7.756 2.093 1.00 97.12 109 LYS A O 1
ATOM 888 N N . HIS A 1 110 ? -8.215 -6.081 0.622 1.00 96.50 110 HIS A N 1
ATOM 889 C CA . HIS A 1 110 ? -9.363 -5.244 0.954 1.00 96.50 110 HIS A CA 1
ATOM 890 C C . HIS A 1 110 ? -10.560 -5.453 0.004 1.00 96.50 110 HIS A C 1
ATOM 892 O O . HIS A 1 110 ? -11.514 -4.687 0.031 1.00 96.50 110 HIS A O 1
ATOM 898 N N . LEU A 1 111 ? -10.542 -6.526 -0.796 1.00 95.25 111 LEU A N 1
ATOM 899 C CA . LEU A 1 111 ? -11.605 -6.907 -1.733 1.00 95.25 111 LEU A CA 1
ATOM 900 C C . LEU A 1 111 ? -11.790 -5.934 -2.910 1.00 95.25 111 LEU A C 1
ATOM 902 O O . LEU A 1 111 ? -12.820 -5.971 -3.581 1.00 95.25 111 LEU A O 1
ATOM 906 N N . GLU A 1 112 ? -10.790 -5.103 -3.214 1.00 96.12 112 GLU A N 1
ATOM 907 C CA . GLU A 1 112 ? -10.790 -4.340 -4.460 1.00 96.12 112 GLU A CA 1
ATOM 908 C C . GLU A 1 112 ? -10.536 -5.259 -5.665 1.00 96.12 112 GLU A C 1
ATOM 910 O O . GLU A 1 112 ? -9.753 -6.216 -5.606 1.00 96.12 112 GLU A O 1
ATOM 915 N N . THR A 1 113 ? -11.194 -4.952 -6.784 1.00 95.69 113 THR A N 1
ATOM 916 C CA . THR A 1 113 ? -11.004 -5.664 -8.053 1.00 95.69 113 THR A CA 1
ATOM 917 C C . THR A 1 113 ? -9.806 -5.076 -8.789 1.00 95.69 113 THR A C 1
ATOM 919 O O . THR A 1 113 ? -9.907 -4.012 -9.388 1.00 95.69 113 THR A O 1
ATOM 922 N N . VAL A 1 114 ? -8.670 -5.774 -8.735 1.00 97.62 114 VAL A N 1
ATOM 923 C CA . VAL A 1 114 ? -7.376 -5.290 -9.260 1.00 97.62 114 VAL A CA 1
ATOM 924 C C . VAL A 1 114 ? -6.729 -6.243 -10.275 1.00 97.62 114 VAL A C 1
ATOM 926 O O . VAL A 1 114 ? -5.558 -6.090 -10.619 1.00 97.62 114 VAL A O 1
ATOM 929 N N . ALA A 1 115 ? -7.471 -7.242 -10.761 1.00 97.06 115 ALA A N 1
ATOM 930 C CA . ALA A 1 115 ? -6.936 -8.287 -11.636 1.00 97.06 115 ALA A CA 1
ATOM 931 C C . ALA A 1 115 ? -6.386 -7.731 -12.964 1.00 97.06 115 ALA A C 1
ATOM 933 O O . ALA A 1 115 ? -5.319 -8.154 -13.412 1.00 97.06 115 ALA A O 1
ATOM 934 N N . ASP A 1 116 ? -7.057 -6.739 -13.555 1.00 96.81 116 ASP A N 1
ATOM 935 C CA . ASP A 1 116 ? -6.601 -6.102 -14.795 1.00 96.81 116 ASP A CA 1
ATOM 936 C C . ASP A 1 116 ? -5.299 -5.317 -14.589 1.00 96.81 116 ASP A C 1
ATOM 938 O O . ASP A 1 116 ? -4.366 -5.448 -15.383 1.00 96.81 116 ASP A O 1
ATOM 942 N N . GLU A 1 117 ? -5.196 -4.552 -13.498 1.00 97.81 117 GLU A N 1
ATOM 943 C CA . GLU A 1 117 ? -3.974 -3.825 -13.130 1.00 97.81 117 GLU A CA 1
ATOM 944 C C . GLU A 1 117 ? -2.807 -4.795 -12.875 1.00 97.81 117 GLU A C 1
ATOM 946 O O . GLU A 1 117 ? -1.690 -4.577 -13.351 1.00 97.81 117 GLU A O 1
ATOM 951 N N . ALA A 1 118 ? -3.069 -5.907 -12.180 1.00 97.81 118 ALA A N 1
ATOM 952 C CA . ALA A 1 118 ? -2.081 -6.951 -11.920 1.00 97.81 118 ALA A CA 1
ATOM 953 C C . ALA A 1 118 ? -1.606 -7.640 -13.209 1.00 97.81 118 ALA A C 1
ATOM 955 O O . ALA A 1 118 ? -0.405 -7.854 -13.388 1.00 97.81 118 ALA A O 1
ATOM 956 N N . SER A 1 119 ? -2.524 -7.930 -14.134 1.00 97.50 119 SER A N 1
ATOM 957 C CA . SER A 1 119 ? -2.207 -8.483 -15.455 1.00 97.50 119 SER A CA 1
ATOM 958 C C . SER A 1 119 ? -1.332 -7.525 -16.266 1.00 97.50 119 SER A C 1
ATOM 960 O O . SER A 1 119 ? -0.296 -7.928 -16.799 1.00 97.50 119 SER A O 1
ATOM 962 N N . GLN A 1 120 ? -1.679 -6.235 -16.298 1.00 97.88 120 GLN A N 1
ATOM 963 C CA . GLN A 1 120 ? -0.888 -5.212 -16.986 1.00 97.88 120 GLN A CA 1
ATOM 964 C C . GLN A 1 120 ? 0.511 -5.067 -16.379 1.00 97.88 120 GLN A C 1
ATOM 966 O O . GLN A 1 120 ? 1.500 -4.992 -17.111 1.00 97.88 120 GLN A O 1
ATOM 971 N N . LEU A 1 121 ? 0.622 -5.065 -15.046 1.00 97.94 121 LEU A N 1
ATOM 972 C CA . LEU A 1 121 ? 1.919 -5.003 -14.378 1.00 97.94 121 LEU A CA 1
ATOM 973 C C . LEU A 1 121 ? 2.781 -6.225 -14.713 1.00 97.94 121 LEU A C 1
ATOM 975 O O . LEU A 1 121 ? 3.968 -6.077 -15.011 1.00 97.94 121 LEU A O 1
ATOM 979 N N . PHE A 1 122 ? 2.191 -7.421 -14.727 1.00 97.56 122 PHE A N 1
ATOM 980 C CA . PHE A 1 122 ? 2.892 -8.643 -15.108 1.00 97.56 122 PHE A CA 1
ATOM 981 C C . PHE A 1 122 ? 3.368 -8.607 -16.569 1.00 97.56 122 PHE A C 1
ATOM 983 O O . PHE A 1 122 ? 4.523 -8.928 -16.840 1.00 97.56 122 PHE A O 1
ATOM 990 N N . GLN A 1 123 ? 2.536 -8.135 -17.503 1.00 97.31 123 GLN A N 1
ATOM 991 C CA . GLN A 1 123 ? 2.919 -7.983 -18.915 1.00 97.31 123 GLN A CA 1
ATOM 992 C C . GLN A 1 123 ? 4.090 -7.007 -19.114 1.00 97.31 123 GLN A C 1
ATOM 994 O O . GLN A 1 123 ? 4.927 -7.222 -19.988 1.00 97.31 123 GLN A O 1
ATOM 999 N N . ARG A 1 124 ? 4.167 -5.943 -18.302 1.00 95.69 124 ARG A N 1
ATOM 1000 C CA . ARG A 1 124 ? 5.255 -4.947 -18.342 1.00 95.69 124 ARG A CA 1
ATOM 1001 C C . ARG A 1 124 ? 6.558 -5.452 -17.720 1.00 95.69 124 ARG A C 1
ATOM 1003 O O . ARG A 1 124 ? 7.638 -5.081 -18.175 1.00 95.69 124 ARG A O 1
ATOM 1010 N N . SER A 1 125 ? 6.455 -6.227 -16.645 1.00 95.44 125 SER A N 1
ATOM 1011 C CA . SER A 1 125 ? 7.605 -6.645 -15.837 1.00 95.44 125 SER A CA 1
ATOM 1012 C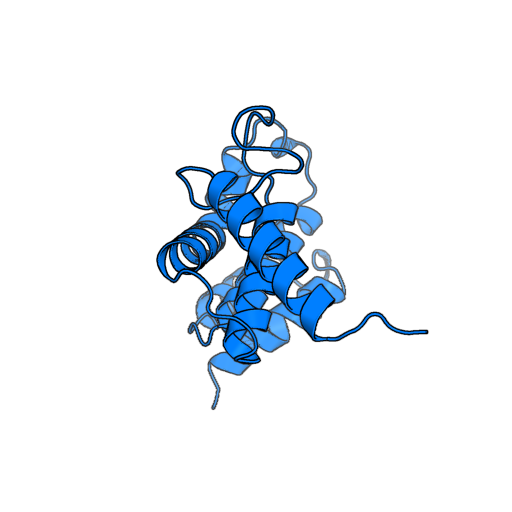 C . SER A 1 125 ? 8.213 -7.964 -16.309 1.00 95.44 125 SER A C 1
ATOM 1014 O O . SER A 1 125 ? 9.437 -8.073 -16.391 1.00 95.44 125 SER A O 1
ATOM 1016 N N . GLY A 1 126 ? 7.375 -8.942 -16.657 1.00 93.56 126 GLY A N 1
ATOM 1017 C CA . GLY A 1 126 ? 7.799 -10.314 -16.914 1.00 93.56 126 GLY A CA 1
ATOM 1018 C C . GLY A 1 126 ? 8.408 -10.985 -15.677 1.00 93.56 126 GLY A C 1
ATOM 1019 O O . GLY A 1 126 ? 8.593 -10.374 -14.625 1.00 93.56 126 GLY A O 1
ATOM 1020 N N . PHE A 1 127 ? 8.750 -12.267 -15.797 1.00 93.62 127 PHE A N 1
ATOM 1021 C CA . PHE A 1 127 ? 9.353 -13.011 -14.685 1.00 93.62 127 PHE A CA 1
ATOM 1022 C C . PHE A 1 127 ? 10.754 -12.508 -14.317 1.00 93.62 127 PHE A C 1
ATOM 1024 O O . PHE A 1 127 ? 11.107 -12.509 -13.144 1.00 93.62 127 PHE A O 1
ATOM 1031 N N . ASP A 1 128 ? 11.527 -12.028 -15.292 1.00 92.81 128 ASP A N 1
ATOM 1032 C CA . ASP A 1 128 ? 12.938 -11.673 -15.093 1.00 92.81 128 ASP A CA 1
ATOM 1033 C C . ASP A 1 128 ? 13.143 -10.449 -14.187 1.00 92.81 128 ASP A C 1
ATOM 1035 O O . ASP A 1 128 ? 14.221 -10.268 -13.621 1.00 92.81 128 ASP A O 1
ATOM 1039 N N . LYS A 1 129 ? 12.124 -9.589 -14.053 1.00 94.19 129 LYS A N 1
ATOM 1040 C CA . LYS A 1 129 ? 12.205 -8.347 -13.268 1.00 94.19 129 LYS A CA 1
ATOM 1041 C C . LYS A 1 129 ? 11.456 -8.418 -11.939 1.00 94.19 129 LYS A C 1
ATOM 1043 O O . LYS A 1 129 ? 11.544 -7.476 -11.147 1.00 94.19 129 LYS A O 1
ATOM 1048 N N . LEU A 1 130 ? 10.724 -9.497 -11.675 1.00 95.12 130 LEU A N 1
ATOM 1049 C CA . LEU A 1 130 ? 9.952 -9.665 -10.446 1.00 95.12 130 LEU A CA 1
ATOM 1050 C C . LEU A 1 130 ? 10.730 -10.498 -9.428 1.00 95.12 130 LEU A C 1
ATOM 1052 O O . LEU A 1 130 ? 11.296 -11.538 -9.758 1.00 95.12 130 LEU A O 1
ATOM 1056 N N . SER A 1 131 ? 10.719 -10.066 -8.165 1.00 94.38 131 SER A N 1
ATOM 1057 C CA . SER A 1 131 ? 11.149 -10.935 -7.071 1.00 94.38 131 SER A CA 1
ATOM 1058 C C . SER A 1 131 ? 10.125 -12.054 -6.845 1.00 94.38 131 SER A C 1
ATOM 1060 O O . SER A 1 131 ? 8.972 -11.967 -7.282 1.00 94.38 131 SER A O 1
ATOM 1062 N N . LEU A 1 132 ? 10.521 -13.099 -6.115 1.00 95.81 132 LEU A N 1
ATOM 1063 C CA . LEU A 1 132 ? 9.617 -14.193 -5.754 1.00 95.81 132 LEU A CA 1
ATOM 1064 C C . LEU A 1 132 ? 8.392 -13.684 -4.976 1.00 95.81 132 LEU A C 1
ATOM 1066 O O . LEU A 1 132 ? 7.267 -14.122 -5.214 1.00 95.81 132 LEU A O 1
ATOM 1070 N N . GLU A 1 133 ? 8.601 -12.727 -4.077 1.00 95.69 133 GLU A N 1
ATOM 1071 C CA . GLU A 1 133 ? 7.546 -12.080 -3.300 1.00 95.69 133 GLU A CA 1
ATOM 1072 C C . GLU A 1 133 ? 6.593 -11.294 -4.201 1.00 95.69 133 GLU A C 1
ATOM 1074 O O . GLU A 1 133 ? 5.378 -11.427 -4.059 1.00 95.69 133 GLU A O 1
ATOM 1079 N N . ALA A 1 134 ? 7.123 -10.536 -5.167 1.00 97.62 134 ALA A N 1
ATOM 1080 C CA . ALA A 1 134 ? 6.311 -9.772 -6.111 1.00 97.62 134 ALA A CA 1
ATOM 1081 C C . ALA A 1 134 ? 5.416 -10.683 -6.967 1.00 97.62 134 ALA A C 1
ATOM 1083 O O . ALA A 1 134 ? 4.233 -10.388 -7.145 1.00 97.62 134 ALA A O 1
ATOM 1084 N N . ILE A 1 135 ? 5.940 -11.829 -7.417 1.00 97.31 135 ILE A N 1
ATOM 1085 C CA . ILE A 1 135 ? 5.147 -12.859 -8.106 1.00 97.31 135 ILE A CA 1
ATOM 1086 C C . ILE A 1 135 ? 4.038 -13.378 -7.183 1.00 97.31 135 ILE A C 1
ATOM 1088 O O . ILE A 1 135 ? 2.880 -13.445 -7.592 1.00 97.31 135 ILE A O 1
ATOM 1092 N N . GLY A 1 136 ? 4.363 -13.706 -5.929 1.00 96.94 136 GLY A N 1
ATOM 1093 C CA . GLY A 1 136 ? 3.381 -14.171 -4.945 1.00 96.94 136 GLY A CA 1
ATOM 1094 C C . GLY A 1 136 ? 2.255 -13.162 -4.695 1.00 96.94 136 GLY A C 1
ATOM 1095 O O . GLY A 1 136 ? 1.083 -13.535 -4.646 1.00 96.94 136 GLY A O 1
ATOM 1096 N N . TRP A 1 137 ? 2.591 -11.878 -4.590 1.00 98.00 137 TRP A N 1
ATOM 1097 C CA . TRP A 1 137 ? 1.617 -10.798 -4.440 1.00 98.00 137 TRP A CA 1
ATOM 1098 C C . TRP A 1 137 ? 0.726 -10.636 -5.672 1.00 98.00 137 TRP A C 1
ATOM 1100 O O . TRP A 1 137 ? -0.495 -10.543 -5.528 1.00 98.00 137 TRP A O 1
ATOM 1110 N N . LEU A 1 138 ? 1.304 -10.676 -6.875 1.00 97.19 138 LEU A N 1
ATOM 1111 C CA . LEU A 1 138 ? 0.542 -10.607 -8.121 1.00 97.19 138 LEU A CA 1
ATOM 1112 C C . LEU A 1 138 ? -0.406 -11.793 -8.293 1.00 97.19 138 LEU A C 1
ATOM 1114 O O . LEU A 1 138 ? -1.538 -11.592 -8.714 1.00 97.19 138 LEU A O 1
ATOM 1118 N N . LEU A 1 139 ? 0.005 -13.009 -7.923 1.00 96.38 139 LEU A N 1
ATOM 1119 C CA . LEU A 1 139 ? -0.865 -14.189 -7.990 1.00 96.38 139 LEU A CA 1
ATOM 1120 C C . LEU A 1 139 ? -2.140 -14.018 -7.153 1.00 96.38 139 LEU A C 1
ATOM 1122 O O . LEU A 1 139 ? -3.223 -14.393 -7.599 1.00 96.38 139 LEU A O 1
ATOM 1126 N N . VAL A 1 140 ? -2.028 -13.424 -5.963 1.00 95.94 140 VAL A N 1
ATOM 1127 C CA . VAL A 1 140 ? -3.194 -13.107 -5.121 1.00 95.94 140 VAL A CA 1
ATOM 1128 C C . VAL A 1 140 ? -4.037 -11.986 -5.736 1.00 95.94 140 VAL A C 1
ATOM 1130 O O . VAL A 1 140 ? -5.260 -12.070 -5.732 1.00 95.94 140 VAL A O 1
ATOM 1133 N N . ALA A 1 141 ? -3.406 -10.947 -6.287 1.00 96.44 141 ALA A N 1
ATOM 1134 C CA . ALA A 1 141 ? -4.128 -9.852 -6.936 1.00 96.44 141 ALA A CA 1
ATOM 1135 C C . ALA A 1 141 ? -4.894 -10.313 -8.193 1.00 96.44 141 ALA A C 1
ATOM 1137 O O . ALA A 1 141 ? -6.006 -9.852 -8.443 1.00 96.44 141 ALA A O 1
ATOM 1138 N N . LEU A 1 142 ? -4.329 -11.258 -8.950 1.00 95.44 142 LEU A N 1
ATOM 1139 C CA . LEU A 1 142 ? -4.950 -11.872 -10.125 1.00 95.44 142 LEU A CA 1
ATOM 1140 C C . LEU A 1 142 ? -6.123 -12.788 -9.751 1.00 95.44 142 LEU A C 1
ATOM 1142 O O . LEU A 1 142 ? -7.147 -12.772 -10.430 1.00 95.44 142 LEU A O 1
ATOM 1146 N N . SER A 1 143 ? -6.002 -13.574 -8.674 1.00 90.88 143 SER A N 1
ATOM 1147 C CA . SER A 1 143 ? -7.030 -14.558 -8.301 1.00 90.88 143 SER A CA 1
ATOM 1148 C C . SER A 1 143 ? -8.328 -13.926 -7.795 1.00 90.88 143 SER A C 1
ATOM 1150 O O . SER A 1 143 ? -9.399 -14.512 -7.967 1.00 90.88 143 SER A O 1
ATOM 1152 N N . ASN A 1 144 ? -8.254 -12.706 -7.258 1.00 71.25 144 ASN A N 1
ATOM 1153 C CA . ASN A 1 144 ? -9.407 -11.919 -6.822 1.00 71.25 144 ASN A CA 1
ATOM 1154 C C . ASN A 1 144 ? -10.417 -11.593 -7.941 1.00 71.25 144 ASN A C 1
ATOM 1156 O O . ASN A 1 144 ? -11.542 -11.215 -7.631 1.00 71.25 144 ASN A O 1
ATOM 1160 N N . GLY A 1 145 ? -10.047 -11.727 -9.221 1.00 54.66 145 GLY A N 1
ATOM 1161 C CA . GLY A 1 145 ? -10.960 -11.552 -10.359 1.00 54.66 145 GLY A CA 1
ATOM 1162 C C . GLY A 1 145 ? -11.692 -12.826 -10.805 1.00 54.66 145 GLY A C 1
ATOM 1163 O O . GLY A 1 145 ? -12.413 -12.786 -11.797 1.00 54.66 145 GLY A O 1
ATOM 1164 N N . THR A 1 146 ? -11.484 -13.960 -10.125 1.00 42.44 146 THR A N 1
ATOM 1165 C CA . THR A 1 146 ? -11.870 -15.305 -10.611 1.00 42.44 146 THR A CA 1
ATOM 1166 C C . THR A 1 146 ? -12.671 -16.147 -9.607 1.00 42.44 146 THR A C 1
ATOM 1168 O O . THR A 1 146 ? -12.528 -17.369 -9.583 1.00 42.44 146 THR A O 1
ATOM 1171 N N . ILE A 1 147 ? -13.538 -15.534 -8.795 1.00 37.97 147 ILE A N 1
ATOM 1172 C CA . ILE A 1 147 ? -14.491 -16.274 -7.940 1.00 37.97 147 ILE A CA 1
ATOM 1173 C C . ILE A 1 147 ? -15.926 -15.936 -8.330 1.00 37.97 147 ILE A C 1
ATOM 1175 O O . ILE A 1 147 ? -16.238 -14.728 -8.387 1.00 37.97 147 ILE A O 1
#